Protein AF-X1A8C6-F1 (afdb_monomer_lite)

Radius of gyration: 21.99 Å; chains: 1; bounding box: 52×18×52 Å

Foldseek 3Di:
DVVVVVVVVVVVVVVVPDDPPPPDDDAPDKDAQDFDQDVVVRDTGGWMFGHHPNDGPDTGPDDD

Organism: NCBI:txid412755

InterPro domains:
  IPR011059 Metal-dependent hydrolase, composite domain superfamily [G3DSA:2.30.40.10] (27-64)
  IPR011059 Metal-dependent hydrolase, composite domain superfamily [SSF51338] (24-62)

Secondary structure (DSSP, 8-state):
-HHHHHHHHHHHHHHHTS---------SEEEEEEEEEETTTTEEEEEEEEEETTEEEEEESS--

Structure (mmCIF, N/CA/C/O backbone):
data_AF-X1A8C6-F1
#
_entry.id   AF-X1A8C6-F1
#
loop_
_atom_site.group_PDB
_atom_site.id
_atom_site.type_symbol
_atom_site.label_atom_id
_atom_site.label_alt_id
_atom_site.label_comp_id
_atom_site.label_asym_id
_atom_site.label_entity_id
_atom_site.label_seq_id
_atom_site.pdbx_PDB_ins_code
_atom_site.Cartn_x
_atom_site.Cartn_y
_atom_site.Cartn_z
_atom_site.occupancy
_atom_site.B_iso_or_equiv
_atom_site.auth_seq_id
_atom_site.auth_comp_id
_atom_site.auth_asym_id
_atom_site.auth_atom_id
_atom_site.pdbx_PDB_model_num
ATOM 1 N N . MET A 1 1 ? 40.916 -8.967 -35.781 1.00 59.72 1 MET A N 1
ATOM 2 C CA . MET A 1 1 ? 41.072 -8.368 -34.435 1.00 59.72 1 MET A CA 1
ATOM 3 C C . MET A 1 1 ? 39.985 -7.332 -34.135 1.00 59.72 1 MET A C 1
ATOM 5 O O . MET A 1 1 ? 39.351 -7.425 -33.096 1.00 59.72 1 MET A O 1
ATOM 9 N N . ASN A 1 2 ? 39.701 -6.395 -35.049 1.00 75.31 2 ASN A N 1
ATOM 10 C CA . ASN A 1 2 ? 38.809 -5.255 -34.777 1.00 75.31 2 ASN A CA 1
ATOM 11 C C . ASN A 1 2 ? 37.313 -5.608 -34.691 1.00 75.31 2 ASN A C 1
ATOM 13 O O . ASN A 1 2 ? 36.590 -4.997 -33.914 1.00 75.31 2 ASN A O 1
ATOM 17 N N . SER A 1 3 ? 36.838 -6.607 -35.441 1.00 76.56 3 SER A N 1
ATOM 18 C CA . SER A 1 3 ? 35.411 -6.968 -35.473 1.00 76.56 3 SER A CA 1
ATOM 19 C C . SER A 1 3 ? 34.899 -7.581 -34.165 1.00 76.56 3 SER A C 1
ATOM 21 O O . SER A 1 3 ? 33.736 -7.393 -33.824 1.00 76.56 3 SER A O 1
ATOM 23 N N . ILE A 1 4 ? 35.758 -8.278 -33.416 1.00 85.50 4 ILE A N 1
ATOM 24 C CA . ILE A 1 4 ? 35.419 -8.846 -32.101 1.00 85.50 4 ILE A CA 1
ATOM 25 C C . ILE A 1 4 ? 35.266 -7.721 -31.077 1.00 85.50 4 ILE A C 1
ATOM 27 O O . ILE A 1 4 ? 34.270 -7.679 -30.368 1.00 85.50 4 ILE A O 1
ATOM 31 N N . ILE A 1 5 ? 36.198 -6.765 -31.070 1.00 86.31 5 ILE A N 1
ATOM 32 C CA . ILE A 1 5 ? 36.165 -5.609 -30.165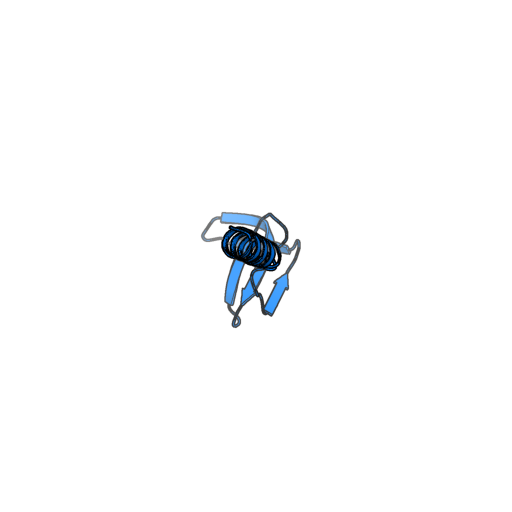 1.00 86.31 5 ILE A CA 1
ATOM 33 C C . ILE A 1 5 ? 34.922 -4.753 -30.435 1.00 86.31 5 ILE A C 1
ATOM 35 O O . ILE A 1 5 ? 34.200 -4.414 -29.503 1.00 86.31 5 ILE A O 1
ATOM 39 N N . ILE A 1 6 ? 34.618 -4.469 -31.707 1.00 86.56 6 ILE A N 1
ATOM 40 C CA . ILE A 1 6 ? 33.429 -3.695 -32.095 1.00 86.56 6 ILE A CA 1
ATOM 41 C C . ILE A 1 6 ? 32.142 -4.399 -31.640 1.00 86.56 6 ILE A C 1
ATOM 43 O O . ILE A 1 6 ? 31.259 -3.756 -31.080 1.00 86.56 6 ILE A O 1
ATOM 47 N N . ARG A 1 7 ? 32.045 -5.724 -31.809 1.00 87.62 7 ARG A N 1
ATOM 48 C CA . ARG A 1 7 ? 30.895 -6.507 -31.328 1.00 87.62 7 ARG A CA 1
ATOM 49 C C . ARG A 1 7 ? 30.760 -6.460 -29.808 1.00 87.62 7 ARG A C 1
ATOM 51 O O . ARG A 1 7 ? 29.658 -6.235 -29.321 1.00 87.62 7 ARG A O 1
ATOM 58 N N . SER A 1 8 ? 31.859 -6.610 -29.069 1.00 87.12 8 SER A N 1
ATOM 59 C CA . SER A 1 8 ? 31.848 -6.538 -27.603 1.00 87.12 8 SER A CA 1
ATOM 60 C C . SER A 1 8 ? 31.406 -5.166 -27.093 1.00 87.12 8 SER A C 1
ATOM 62 O O . SER A 1 8 ? 30.618 -5.089 -26.154 1.00 87.12 8 SER A O 1
ATOM 64 N N . VAL A 1 9 ? 31.854 -4.083 -27.736 1.00 90.88 9 VAL A N 1
ATOM 65 C CA . VAL A 1 9 ? 31.445 -2.712 -27.387 1.00 90.88 9 VAL A CA 1
ATOM 66 C C . VAL A 1 9 ? 29.961 -2.486 -27.679 1.00 90.88 9 VAL A C 1
ATOM 68 O O . VAL A 1 9 ? 29.268 -1.900 -26.854 1.00 90.88 9 VAL A O 1
ATOM 71 N N . ILE A 1 10 ? 29.447 -2.993 -28.804 1.00 91.56 10 ILE A N 1
ATOM 72 C CA . ILE A 1 10 ? 28.019 -2.894 -29.146 1.00 91.56 10 ILE A CA 1
ATOM 73 C C . ILE A 1 10 ? 27.154 -3.663 -28.139 1.00 91.56 10 ILE A C 1
ATOM 75 O O . ILE A 1 10 ? 26.136 -3.143 -27.690 1.00 91.56 10 ILE A O 1
ATOM 79 N N . VAL A 1 11 ? 27.559 -4.875 -27.749 1.00 91.44 11 VAL A N 1
ATOM 80 C CA . VAL A 1 11 ? 26.836 -5.676 -26.744 1.00 91.44 11 VAL A CA 1
ATOM 81 C C . VAL A 1 11 ? 26.826 -4.974 -25.388 1.00 91.44 11 VAL A C 1
ATOM 83 O O . VAL A 1 11 ? 25.783 -4.902 -24.741 1.00 91.44 11 VAL A O 1
ATOM 86 N N . LEU A 1 12 ? 27.961 -4.408 -24.974 1.00 89.56 12 LEU A N 1
ATOM 87 C CA . LEU A 1 12 ? 28.047 -3.661 -23.723 1.00 89.56 12 LEU A CA 1
ATOM 88 C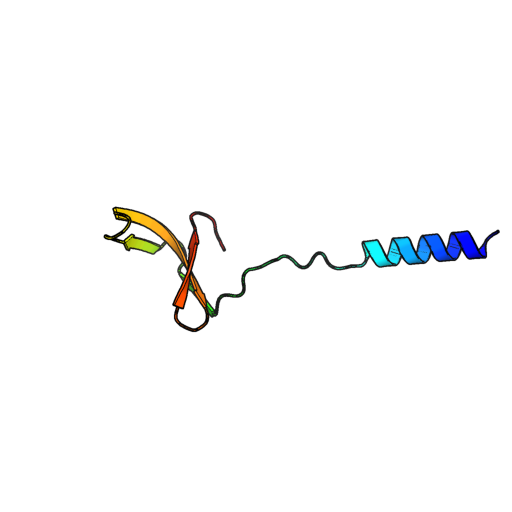 C . LEU A 1 12 ? 27.182 -2.391 -23.760 1.00 89.56 12 LEU A C 1
ATOM 90 O O . LEU A 1 12 ? 26.469 -2.110 -22.802 1.00 89.56 12 LEU A O 1
ATOM 94 N N . ALA A 1 13 ? 27.185 -1.661 -24.877 1.00 88.94 13 ALA A N 1
ATOM 95 C CA . ALA A 1 13 ? 26.338 -0.486 -25.063 1.00 88.94 13 ALA A CA 1
ATOM 96 C C . ALA A 1 13 ? 24.838 -0.836 -25.028 1.00 88.94 13 ALA A C 1
ATOM 98 O O . ALA A 1 13 ? 24.057 -0.108 -24.421 1.00 88.94 13 ALA A O 1
ATOM 99 N N . LEU A 1 14 ? 24.437 -1.970 -25.615 1.00 87.69 14 LEU A N 1
ATOM 100 C CA . LEU A 1 14 ? 23.055 -2.465 -25.575 1.00 87.69 14 LEU A CA 1
ATOM 101 C C . LEU A 1 14 ? 22.607 -2.859 -24.162 1.00 87.69 14 LEU A C 1
ATOM 103 O O . LEU A 1 14 ? 21.469 -2.587 -23.793 1.00 87.69 14 LEU A O 1
ATOM 107 N N . LEU A 1 15 ? 23.494 -3.460 -23.365 1.00 85.88 15 LEU A N 1
ATOM 108 C CA . LEU A 1 15 ? 23.206 -3.807 -21.969 1.00 85.88 15 LEU A CA 1
ATOM 109 C C . LEU A 1 15 ? 23.012 -2.563 -21.092 1.00 85.88 15 LEU A C 1
ATOM 111 O O . LEU A 1 15 ? 22.135 -2.553 -20.235 1.00 85.88 15 LEU A O 1
ATOM 115 N N . ILE A 1 16 ? 23.795 -1.506 -21.325 1.00 86.50 16 ILE A N 1
ATOM 116 C CA . ILE A 1 16 ? 23.687 -0.239 -20.579 1.00 86.50 16 ILE A CA 1
ATOM 117 C C . ILE A 1 16 ? 22.454 0.568 -21.019 1.00 86.50 16 ILE A C 1
ATOM 119 O O . ILE A 1 16 ? 21.885 1.311 -20.225 1.00 86.50 16 ILE A O 1
ATOM 123 N N . ALA A 1 17 ? 22.019 0.416 -22.272 1.00 85.06 17 ALA A N 1
ATOM 124 C CA . ALA A 1 17 ? 20.854 1.109 -22.816 1.00 85.06 17 ALA A CA 1
ATOM 125 C C . ALA A 1 17 ? 19.504 0.513 -22.374 1.00 85.06 17 ALA A C 1
ATOM 127 O O . ALA A 1 17 ? 18.461 1.084 -22.699 1.00 85.06 17 ALA A O 1
ATOM 128 N N . MET A 1 18 ? 19.488 -0.615 -21.653 1.00 81.00 18 MET A N 1
ATOM 129 C CA . MET A 1 18 ? 18.239 -1.157 -21.124 1.00 81.00 18 MET A CA 1
ATOM 130 C C . MET A 1 18 ? 17.682 -0.232 -20.034 1.00 81.00 18 MET A C 1
ATOM 132 O O . MET A 1 18 ? 18.372 0.040 -19.049 1.00 81.00 18 MET A O 1
ATOM 136 N N . PRO A 1 19 ? 16.434 0.248 -20.166 1.00 77.00 19 PRO A N 1
ATOM 137 C CA . PRO A 1 19 ? 15.829 1.062 -19.129 1.00 77.00 19 PRO A CA 1
ATOM 138 C C . PRO A 1 19 ? 15.677 0.220 -17.860 1.00 77.00 19 PRO A C 1
ATOM 140 O O . PRO A 1 19 ? 15.034 -0.834 -17.878 1.00 77.00 19 PRO A O 1
ATOM 143 N N . LEU A 1 20 ? 16.231 0.708 -16.743 1.00 71.88 20 LEU A N 1
ATOM 144 C CA . LEU A 1 20 ? 15.843 0.238 -15.417 1.00 71.88 20 LEU A CA 1
ATOM 145 C C . LEU A 1 20 ? 14.392 0.662 -15.212 1.00 71.88 20 LEU A C 1
ATOM 147 O O . LEU A 1 20 ? 14.098 1.763 -14.750 1.00 71.88 20 LEU A O 1
ATOM 151 N N . SER A 1 21 ? 13.483 -0.207 -15.633 1.00 68.56 21 SER A N 1
ATOM 152 C CA . SER A 1 21 ? 12.062 -0.033 -15.390 1.00 68.56 21 SER A CA 1
ATOM 153 C C . SER A 1 21 ? 11.887 -0.072 -13.878 1.00 68.56 21 SER A C 1
ATOM 155 O O . SER A 1 21 ? 12.103 -1.112 -13.255 1.00 68.56 21 SER A O 1
ATOM 157 N N . ALA A 1 22 ? 11.592 1.078 -13.272 1.00 66.50 22 ALA A N 1
ATOM 158 C CA . ALA A 1 22 ? 11.250 1.129 -11.863 1.00 66.50 22 ALA A CA 1
ATOM 159 C C . ALA A 1 22 ? 10.047 0.201 -11.655 1.00 66.50 22 ALA A C 1
ATOM 161 O O . ALA A 1 22 ? 9.032 0.345 -12.336 1.00 66.50 22 ALA A O 1
ATOM 162 N N . LEU A 1 23 ? 10.184 -0.776 -10.756 1.00 63.88 23 LEU A N 1
ATOM 163 C CA . LEU A 1 23 ? 9.105 -1.676 -10.355 1.00 63.88 23 LEU A CA 1
ATOM 164 C C . LEU A 1 23 ? 8.097 -0.880 -9.514 1.00 63.88 23 LEU A C 1
ATOM 166 O O . LEU A 1 23 ? 8.037 -1.027 -8.297 1.00 63.88 23 LEU A O 1
ATOM 170 N N . ALA A 1 24 ? 7.352 0.022 -10.149 1.00 67.88 24 ALA A N 1
ATOM 171 C CA . ALA A 1 24 ? 6.191 0.637 -9.533 1.00 67.88 24 ALA A CA 1
ATOM 172 C C . ALA A 1 24 ? 5.085 -0.420 -9.488 1.00 67.88 24 ALA A C 1
ATOM 174 O O . ALA A 1 24 ? 4.751 -1.026 -10.508 1.00 67.88 24 ALA A O 1
ATOM 175 N N . ALA A 1 25 ? 4.549 -0.679 -8.297 1.00 73.31 25 ALA A N 1
ATOM 176 C CA . ALA A 1 25 ? 3.378 -1.528 -8.169 1.00 73.31 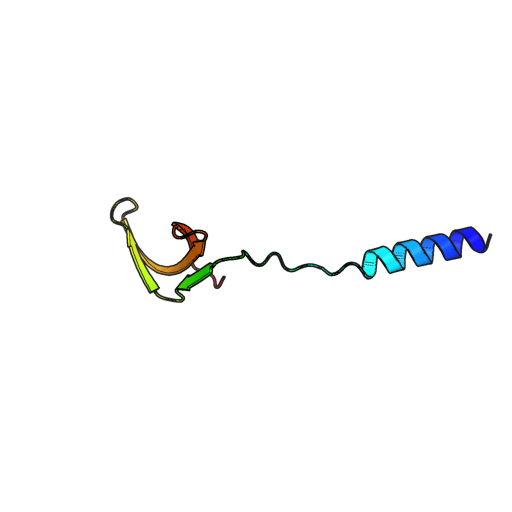25 ALA A CA 1
ATOM 177 C C . ALA A 1 25 ? 2.176 -0.805 -8.797 1.00 73.31 25 ALA A C 1
ATOM 179 O O . ALA A 1 25 ? 1.880 0.338 -8.450 1.00 73.31 25 ALA A O 1
ATOM 180 N N . ASP A 1 26 ? 1.516 -1.464 -9.746 1.00 85.75 26 ASP A N 1
ATOM 181 C CA . ASP A 1 26 ? 0.435 -0.870 -10.528 1.00 85.75 26 ASP A CA 1
ATOM 182 C C . ASP A 1 26 ? -0.905 -1.025 -9.794 1.00 85.75 26 ASP A C 1
ATOM 184 O O . ASP A 1 26 ? -1.581 -2.049 -9.911 1.00 85.75 26 ASP A O 1
ATOM 188 N N . TYR A 1 27 ? -1.270 -0.023 -8.994 1.00 93.81 27 TYR A N 1
ATOM 189 C CA . TYR A 1 27 ? -2.550 0.050 -8.283 1.00 93.81 27 TYR A CA 1
ATOM 190 C C . TYR A 1 27 ? -3.554 0.911 -9.057 1.00 93.81 27 TYR A C 1
ATOM 192 O O . TYR A 1 27 ? -3.187 1.940 -9.618 1.00 93.81 27 TYR A O 1
ATOM 200 N N . ASP A 1 28 ? -4.835 0.547 -9.019 1.00 95.19 28 ASP A N 1
ATOM 201 C CA . ASP A 1 28 ? -5.906 1.343 -9.639 1.00 95.19 28 ASP A CA 1
ATOM 202 C C . ASP A 1 28 ? -6.248 2.578 -8.793 1.00 95.19 28 ASP A C 1
ATOM 204 O O . ASP A 1 28 ? -6.646 3.621 -9.311 1.00 95.19 28 ASP A O 1
ATOM 208 N N . LEU A 1 29 ? -6.096 2.457 -7.470 1.00 95.19 29 LEU A N 1
ATOM 209 C CA . LEU A 1 29 ? -6.292 3.538 -6.512 1.00 95.19 29 LEU A CA 1
ATOM 210 C C . LEU A 1 29 ? -5.296 3.412 -5.362 1.00 95.19 29 LEU A C 1
ATOM 212 O O . LEU A 1 29 ? -5.062 2.326 -4.830 1.00 95.19 29 LEU A O 1
ATOM 216 N N . VAL A 1 30 ? -4.764 4.553 -4.931 1.00 95.12 30 VAL A N 1
ATOM 217 C CA . VAL A 1 30 ? -3.924 4.653 -3.740 1.00 95.12 30 VAL A CA 1
ATOM 218 C C . VAL A 1 30 ? -4.516 5.670 -2.773 1.00 95.12 30 VAL A C 1
ATOM 220 O O . VAL A 1 30 ? -4.748 6.824 -3.132 1.00 95.12 30 VAL A O 1
ATOM 223 N N . ILE A 1 31 ? -4.707 5.250 -1.523 1.00 96.44 31 ILE A N 1
ATOM 224 C CA . ILE A 1 31 ? -5.059 6.131 -0.406 1.00 96.44 31 ILE A CA 1
ATOM 225 C C . ILE A 1 31 ? -3.782 6.394 0.388 1.00 96.44 31 ILE A C 1
ATOM 227 O O . ILE A 1 31 ? -3.248 5.486 1.028 1.00 96.44 31 ILE A O 1
ATOM 231 N N . LEU A 1 32 ? -3.281 7.629 0.338 1.00 96.62 32 LEU A N 1
ATOM 232 C CA . LEU A 1 32 ? -2.081 8.034 1.068 1.00 96.62 32 LEU A CA 1
ATOM 233 C C . LEU A 1 32 ? -2.427 8.588 2.452 1.00 96.62 32 LEU A C 1
ATOM 235 O O . LEU A 1 32 ? -3.379 9.351 2.598 1.00 96.62 32 LEU A O 1
ATOM 239 N N . ASN A 1 33 ? -1.602 8.253 3.447 1.00 96.06 33 ASN A N 1
ATOM 240 C CA . ASN A 1 33 ? -1.679 8.756 4.823 1.00 96.06 33 ASN A CA 1
ATOM 241 C C . ASN A 1 33 ? -3.061 8.584 5.490 1.00 96.06 33 ASN A C 1
ATOM 243 O O . ASN A 1 33 ? -3.473 9.408 6.308 1.00 96.06 33 ASN A O 1
ATOM 247 N N . GLY A 1 34 ? -3.779 7.507 5.163 1.00 96.00 34 GLY A N 1
ATOM 248 C CA . GLY A 1 34 ? -5.052 7.167 5.798 1.00 96.00 34 GLY A CA 1
ATOM 249 C C . GLY A 1 34 ? -4.847 6.488 7.153 1.00 96.00 34 GLY A C 1
ATOM 250 O O . GLY A 1 34 ? -3.845 5.809 7.369 1.00 96.00 34 GLY A O 1
ATOM 251 N N . ARG A 1 35 ? -5.800 6.629 8.080 1.00 97.31 35 ARG A N 1
ATOM 252 C CA . ARG A 1 35 ? -5.805 5.853 9.329 1.00 97.31 35 ARG A CA 1
ATOM 253 C C . ARG A 1 35 ? -6.480 4.506 9.083 1.00 97.31 35 ARG A C 1
ATOM 255 O O . ARG A 1 35 ? -7.683 4.454 8.852 1.00 97.31 35 ARG A O 1
ATOM 262 N N . VAL A 1 36 ? -5.693 3.435 9.113 1.00 97.38 36 VAL A N 1
ATOM 263 C CA . VAL A 1 36 ? -6.165 2.062 8.914 1.00 97.38 36 VAL A CA 1
ATOM 264 C C . VAL A 1 36 ? -6.394 1.429 10.280 1.00 97.38 36 VAL A C 1
ATOM 266 O O . VAL A 1 36 ? -5.460 1.331 11.077 1.00 97.38 36 VAL A O 1
ATOM 269 N N . MET A 1 37 ? -7.638 1.014 10.521 1.00 96.94 37 MET A N 1
ATOM 270 C CA . MET A 1 37 ? -8.057 0.254 11.696 1.00 96.94 37 MET A CA 1
ATOM 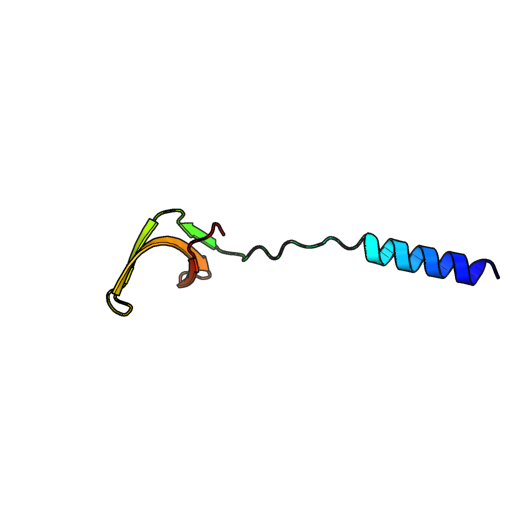271 C C . MET A 1 37 ? -8.452 -1.156 11.255 1.00 96.94 37 MET A C 1
ATOM 273 O O . MET A 1 37 ? -9.444 -1.318 10.547 1.00 96.94 37 MET A O 1
ATOM 277 N N . ASP A 1 38 ? -7.681 -2.157 11.666 1.00 96.25 38 ASP A N 1
ATOM 278 C CA . ASP A 1 38 ? -7.967 -3.575 11.446 1.00 96.25 38 ASP A CA 1
ATOM 279 C C . ASP A 1 38 ? -8.019 -4.307 12.803 1.00 96.25 38 ASP A C 1
ATOM 281 O O . ASP A 1 38 ? -6.975 -4.537 13.422 1.00 96.25 38 ASP A O 1
ATOM 285 N N . PRO A 1 39 ? -9.221 -4.667 13.294 1.00 97.00 39 PRO A N 1
ATOM 286 C CA . PRO A 1 39 ? -9.391 -5.376 14.559 1.00 97.00 39 PRO A CA 1
ATOM 287 C C . PRO A 1 39 ? -8.747 -6.764 14.590 1.00 97.00 39 PRO A C 1
ATOM 289 O O . PRO A 1 39 ? -8.354 -7.209 15.669 1.00 97.00 39 PRO A O 1
ATOM 292 N N . GLU A 1 40 ? -8.636 -7.438 13.441 1.00 97.56 40 GLU A N 1
ATOM 293 C CA . GLU A 1 40 ? -8.092 -8.797 13.354 1.00 97.56 40 GLU A CA 1
ATOM 294 C C . GLU A 1 40 ? -6.610 -8.798 13.733 1.00 97.56 40 GLU A C 1
ATOM 296 O O . GLU A 1 40 ? -6.185 -9.537 14.625 1.00 97.56 40 GLU A O 1
ATOM 301 N N . SER A 1 41 ? -5.835 -7.887 13.137 1.00 95.75 41 SER A N 1
ATOM 302 C CA . SER A 1 41 ? -4.428 -7.680 13.495 1.00 95.75 41 SER A CA 1
ATOM 303 C C . SER A 1 41 ? -4.212 -6.712 14.665 1.00 95.75 41 SER A C 1
ATOM 305 O O . SER A 1 41 ? -3.075 -6.523 15.104 1.00 95.75 41 SER A O 1
ATOM 307 N N . LYS A 1 42 ? -5.286 -6.097 15.184 1.00 96.94 42 LYS A N 1
ATOM 308 C CA . LYS A 1 42 ? -5.259 -4.975 16.144 1.00 96.94 42 LYS A CA 1
ATOM 309 C C . LYS A 1 42 ? -4.441 -3.778 15.641 1.00 96.94 42 LYS A C 1
ATOM 311 O O . LYS A 1 42 ? -3.860 -3.033 16.435 1.00 96.94 42 LYS A O 1
ATOM 316 N N . LEU A 1 43 ? -4.367 -3.600 14.325 1.00 96.69 43 LEU A N 1
ATOM 317 C CA . LEU A 1 43 ? -3.695 -2.464 13.718 1.00 96.69 43 LEU A CA 1
ATOM 318 C C . LEU A 1 43 ? -4.565 -1.222 13.878 1.00 96.69 43 LEU A C 1
ATOM 320 O O . LEU A 1 43 ? -5.712 -1.198 13.452 1.00 96.69 43 LEU A O 1
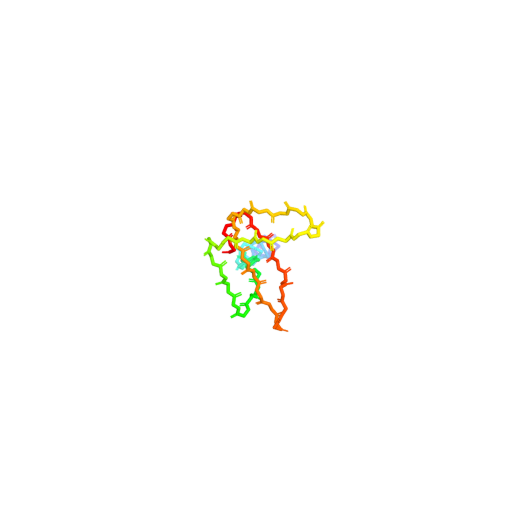ATOM 324 N N . ASP A 1 44 ? -3.981 -0.171 14.436 1.00 97.94 44 ASP A N 1
ATOM 325 C CA . ASP A 1 44 ? -4.545 1.171 14.408 1.00 97.94 44 ASP A CA 1
ATOM 326 C C . ASP A 1 44 ? -3.421 2.186 14.174 1.00 97.94 44 ASP A C 1
ATOM 328 O O . ASP A 1 44 ? -2.698 2.583 15.093 1.00 97.94 44 ASP A O 1
ATOM 332 N N . ALA A 1 45 ? -3.197 2.544 12.909 1.00 98.06 45 ALA A N 1
ATOM 333 C CA . ALA A 1 45 ? -2.097 3.427 12.537 1.00 98.06 45 ALA A CA 1
ATOM 334 C C . ALA A 1 45 ? -2.311 4.122 11.189 1.00 98.06 45 ALA A C 1
ATOM 336 O O . ALA A 1 45 ? -3.114 3.700 10.359 1.00 98.06 45 ALA A O 1
ATOM 337 N N . VAL A 1 46 ? -1.524 5.172 10.938 1.00 97.75 46 VAL A N 1
ATOM 338 C CA . VAL A 1 46 ? -1.460 5.825 9.624 1.00 97.75 46 VAL A CA 1
ATOM 339 C C . VAL A 1 46 ? -0.689 4.944 8.638 1.00 97.75 46 VAL A C 1
ATOM 341 O O . VAL A 1 46 ? 0.436 4.525 8.932 1.00 97.75 46 VAL A O 1
ATOM 344 N N . ARG A 1 47 ? -1.290 4.639 7.487 1.00 97.75 47 ARG A N 1
ATOM 345 C CA . ARG A 1 47 ? -0.733 3.799 6.418 1.00 97.75 47 ARG A CA 1
ATOM 346 C C . ARG A 1 47 ? -1.162 4.301 5.044 1.00 97.75 47 ARG A C 1
ATOM 348 O O . ARG A 1 47 ? -2.145 5.025 4.898 1.00 97.75 47 ARG A O 1
ATOM 355 N N . ASN A 1 48 ? -0.429 3.852 4.038 1.00 97.25 48 ASN A N 1
ATOM 356 C CA . ASN A 1 48 ? -0.839 3.928 2.649 1.00 97.25 48 ASN A CA 1
ATOM 357 C C . ASN A 1 48 ? -1.540 2.618 2.277 1.00 97.25 48 ASN A C 1
ATOM 359 O O . ASN A 1 48 ? -1.070 1.543 2.659 1.00 97.25 48 ASN A O 1
ATOM 363 N N . VAL A 1 49 ? -2.638 2.700 1.525 1.00 96.88 49 VAL A N 1
ATOM 364 C CA . VAL A 1 49 ? -3.386 1.530 1.035 1.00 96.88 49 VAL A CA 1
ATOM 365 C C . VAL A 1 49 ? -3.417 1.531 -0.490 1.00 96.88 49 VAL A C 1
ATOM 367 O O . VAL A 1 49 ? -3.873 2.502 -1.093 1.00 96.88 49 VAL A O 1
ATOM 370 N N . GLY A 1 50 ? -2.911 0.457 -1.094 1.00 96.38 50 GLY A N 1
ATOM 371 C CA . GLY A 1 50 ? -2.937 0.222 -2.535 1.00 96.38 50 GLY A CA 1
ATOM 372 C C . GLY A 1 50 ? -4.071 -0.733 -2.892 1.00 96.38 50 GLY A C 1
ATOM 373 O O . GLY A 1 50 ? -4.190 -1.809 -2.297 1.00 96.38 50 GLY A O 1
ATOM 374 N N . ILE A 1 51 ? -4.913 -0.333 -3.844 1.00 96.75 51 ILE A N 1
ATOM 375 C CA . ILE A 1 51 ? -6.085 -1.086 -4.297 1.00 96.75 51 ILE A CA 1
ATOM 376 C C . ILE A 1 51 ? -5.873 -1.502 -5.752 1.00 96.75 51 ILE A C 1
ATOM 378 O O . ILE A 1 51 ? -5.566 -0.660 -6.595 1.00 96.75 51 ILE A O 1
ATOM 382 N N . LYS A 1 52 ? -6.055 -2.791 -6.043 1.00 96.62 52 LYS A N 1
ATOM 383 C CA . LYS A 1 52 ? -5.993 -3.365 -7.393 1.00 96.62 52 LYS A CA 1
ATOM 384 C C . LYS A 1 52 ? -7.168 -4.312 -7.594 1.00 96.62 52 LYS A C 1
ATOM 386 O O . LYS A 1 52 ? -7.486 -5.088 -6.691 1.00 96.62 52 LYS A O 1
ATOM 391 N N . ASP A 1 53 ? -7.840 -4.206 -8.731 1.00 95.81 53 ASP A N 1
ATOM 392 C CA . ASP A 1 53 ? -9.016 -4.998 -9.098 1.00 95.81 53 ASP A CA 1
ATOM 393 C C . ASP A 1 53 ? -10.107 -4.975 -8.007 1.00 95.81 53 ASP A C 1
ATOM 395 O O . ASP A 1 53 ? -10.725 -5.986 -7.666 1.00 95.81 53 ASP A O 1
ATOM 399 N N . GLY A 1 54 ? -10.303 -3.800 -7.393 1.00 96.00 54 GLY A N 1
ATOM 400 C CA . GLY A 1 54 ? -11.289 -3.576 -6.331 1.00 96.00 54 GLY A CA 1
ATOM 401 C C . GLY A 1 54 ? -10.954 -4.211 -4.973 1.00 96.00 54 GLY A C 1
ATOM 402 O O . GLY A 1 54 ? -11.807 -4.221 -4.086 1.00 96.00 54 GLY A O 1
ATOM 403 N N . LYS A 1 55 ? -9.736 -4.733 -4.781 1.00 96.25 55 LYS A N 1
ATOM 404 C CA . LYS A 1 55 ? -9.278 -5.348 -3.525 1.00 96.25 55 LYS A CA 1
ATOM 405 C C . LYS A 1 55 ? -8.077 -4.614 -2.946 1.00 96.25 55 LYS A C 1
ATOM 407 O O . LYS A 1 55 ? -7.273 -4.044 -3.679 1.00 96.25 55 LYS A O 1
ATOM 412 N N . ILE A 1 56 ? -7.924 -4.670 -1.623 1.00 95.88 56 ILE A N 1
ATOM 413 C CA . ILE A 1 56 ? -6.708 -4.194 -0.955 1.00 95.88 56 ILE A CA 1
ATOM 414 C C . ILE A 1 56 ? -5.569 -5.146 -1.324 1.00 95.88 56 ILE A C 1
ATOM 416 O O . ILE A 1 56 ? -5.562 -6.302 -0.906 1.00 95.88 56 ILE A O 1
ATOM 420 N N . ALA A 1 57 ? -4.627 -4.654 -2.122 1.00 95.94 57 ALA A N 1
ATOM 421 C CA . ALA A 1 57 ? -3.468 -5.411 -2.578 1.00 95.94 57 ALA A CA 1
ATOM 422 C C . ALA A 1 57 ? -2.255 -5.197 -1.664 1.00 95.94 57 ALA A C 1
ATOM 424 O O . ALA A 1 57 ? -1.448 -6.106 -1.487 1.00 95.94 57 ALA A O 1
ATOM 425 N N . ALA A 1 58 ? -2.134 -4.009 -1.058 1.00 95.00 58 ALA A N 1
ATOM 426 C CA . ALA A 1 58 ? -1.039 -3.696 -0.149 1.00 95.00 58 ALA A CA 1
ATOM 427 C C . ALA A 1 58 ? -1.425 -2.668 0.921 1.00 95.00 58 ALA A C 1
ATOM 429 O O . ALA A 1 58 ? -2.199 -1.740 0.677 1.00 95.00 58 ALA A O 1
ATOM 430 N N . ILE A 1 59 ? -0.802 -2.799 2.094 1.00 95.75 59 ILE A N 1
ATOM 431 C CA . ILE A 1 59 ? -0.810 -1.805 3.171 1.00 95.75 59 ILE A CA 1
ATOM 432 C C . ILE A 1 59 ? 0.650 -1.513 3.523 1.00 95.75 59 ILE A C 1
ATOM 434 O O . ILE A 1 59 ? 1.381 -2.419 3.919 1.00 9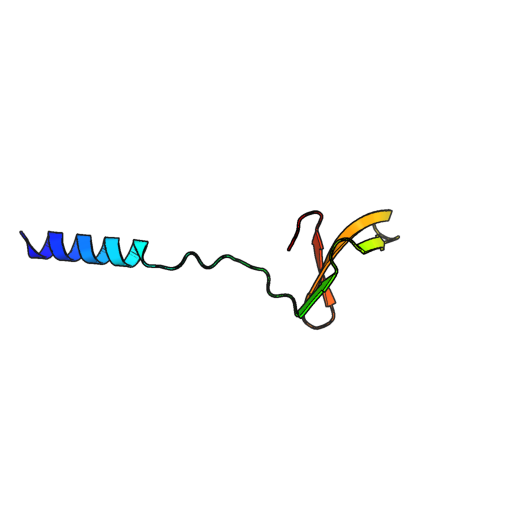5.75 59 ILE A O 1
ATOM 438 N N . SER A 1 60 ? 1.081 -0.259 3.387 1.00 94.50 60 SER A N 1
ATOM 439 C CA . SER A 1 60 ? 2.483 0.140 3.573 1.00 94.50 60 SER A CA 1
ATOM 440 C C . SER A 1 60 ? 2.633 1.314 4.540 1.00 94.50 60 SER A C 1
ATOM 442 O O . SER A 1 60 ? 1.734 2.142 4.693 1.00 94.50 60 SER A O 1
ATOM 444 N N . LYS A 1 61 ? 3.782 1.382 5.220 1.00 95.31 61 LYS A N 1
ATOM 445 C CA . LYS A 1 61 ? 4.225 2.586 5.947 1.00 95.31 61 LYS A CA 1
ATOM 446 C C . LYS A 1 61 ? 4.882 3.589 5.003 1.00 95.31 61 LYS A C 1
ATOM 448 O O . LYS A 1 61 ? 4.747 4.791 5.206 1.00 95.31 61 LYS A O 1
ATOM 453 N N . ASP A 1 62 ? 5.555 3.079 3.981 1.00 89.50 62 ASP A N 1
ATOM 454 C CA . ASP A 1 62 ? 6.264 3.870 2.988 1.00 89.50 62 ASP A CA 1
ATOM 455 C C . ASP A 1 62 ? 5.323 4.268 1.856 1.00 89.50 62 ASP A C 1
ATOM 457 O O . ASP A 1 62 ? 4.273 3.648 1.643 1.00 89.50 62 ASP A O 1
ATOM 461 N N . LYS A 1 63 ? 5.686 5.330 1.140 1.00 81.69 63 LYS A N 1
ATOM 462 C CA . LYS A 1 63 ? 4.940 5.777 -0.034 1.00 81.69 63 LYS A CA 1
ATOM 463 C C . LYS A 1 63 ? 5.013 4.695 -1.120 1.00 81.69 63 LYS A C 1
ATOM 465 O O . LYS A 1 63 ? 6.087 4.136 -1.334 1.00 81.69 63 LYS A O 1
ATOM 470 N N . PHE A 1 64 ? 3.876 4.406 -1.751 1.00 78.38 64 PHE A N 1
ATOM 471 C CA . PHE A 1 64 ? 3.836 3.579 -2.958 1.00 78.38 64 PHE A CA 1
ATOM 472 C C . PHE A 1 64 ? 4.442 4.308 -4.155 1.00 78.38 64 PHE A C 1
ATOM 474 O O . PHE A 1 64 ? 4.340 5.561 -4.196 1.00 78.38 64 PHE A O 1
#

pLDDT: mean 89.37, std 9.78, range [59.72, 98.06]

Sequence (64 aa):
MNSIIIRSVIVLALLIAMPLSALAADYDLVILNGRVMDPESKLDAVRNVGIKDGKIAAISKDKF